Protein AF-A0A1J5VGX0-F1 (afdb_monomer_lite)

Foldseek 3Di:
DFADWQKAFQPDDPGNRDMDGDDPDDDDDDDPPPCPVSVLVSVVVPPRTDTDPPDDRVVDDDDDD

Secondary structure (DSSP, 8-state):
----EEEEEEEETTEEEEEEE--SS-----STTSSHHHHHHHHHH-TTEEEP-SS-GGG------

pLDDT: mean 91.87, std 5.89, range [63.19, 98.06]

Structure (mmCIF, N/CA/C/O backbone):
data_AF-A0A1J5VGX0-F1
#
_entry.id   AF-A0A1J5VGX0-F1
#
loop_
_atom_site.group_PDB
_atom_site.id
_atom_site.type_symbol
_atom_site.label_atom_id
_atom_site.label_alt_id
_atom_site.label_comp_id
_atom_site.label_asym_id
_atom_site.label_entity_id
_atom_site.label_seq_id
_atom_site.pdbx_PDB_ins_code
_atom_site.Cartn_x
_atom_site.Cartn_y
_atom_site.Cartn_z
_atom_site.occupancy
_atom_site.B_iso_or_equiv
_atom_site.auth_seq_id
_atom_site.auth_comp_id
_atom_site.auth_asym_id
_atom_site.auth_atom_id
_atom_site.pdbx_PDB_model_num
ATOM 1 N N . MET A 1 1 ? 15.361 -1.782 -8.405 1.00 63.19 1 MET A N 1
ATOM 2 C CA . MET A 1 1 ? 14.231 -0.846 -8.570 1.00 63.19 1 MET A CA 1
ATOM 3 C C . MET A 1 1 ? 13.023 -1.672 -8.978 1.00 63.19 1 MET A C 1
ATOM 5 O O . MET A 1 1 ? 13.212 -2.633 -9.714 1.00 63.19 1 MET A O 1
ATOM 9 N N . HIS A 1 2 ? 11.837 -1.362 -8.455 1.00 78.38 2 HIS A N 1
ATOM 10 C CA . HIS A 1 2 ? 10.581 -2.042 -8.796 1.00 78.38 2 HIS A CA 1
ATOM 11 C C . HIS A 1 2 ? 9.664 -1.076 -9.561 1.00 78.38 2 HIS A C 1
ATOM 13 O O . HIS A 1 2 ? 9.807 0.135 -9.394 1.00 78.38 2 HIS A O 1
ATOM 19 N N . GLY A 1 3 ? 8.745 -1.600 -10.380 1.00 87.38 3 GLY A N 1
ATOM 20 C CA . GLY A 1 3 ? 7.680 -0.805 -11.001 1.00 87.38 3 GLY A CA 1
ATOM 21 C C . GLY A 1 3 ? 6.685 -0.241 -9.968 1.00 87.38 3 GLY A C 1
ATOM 22 O O . GLY A 1 3 ? 6.951 -0.265 -8.768 1.00 87.38 3 GLY A O 1
ATOM 23 N N . PRO A 1 4 ? 5.518 0.279 -10.377 1.00 92.50 4 PRO A N 1
ATOM 24 C CA . PRO A 1 4 ? 4.481 0.722 -9.454 1.00 92.50 4 PRO A CA 1
ATOM 25 C C . PRO A 1 4 ? 3.944 -0.440 -8.607 1.00 92.50 4 PRO A C 1
ATOM 27 O O . PRO A 1 4 ? 3.882 -1.592 -9.044 1.00 92.50 4 PRO A O 1
ATOM 30 N N . ILE A 1 5 ? 3.516 -0.125 -7.386 1.00 94.00 5 ILE A N 1
ATOM 31 C CA . ILE A 1 5 ? 2.826 -1.080 -6.517 1.00 94.00 5 ILE A CA 1
ATOM 32 C C . ILE A 1 5 ? 1.395 -1.240 -7.040 1.00 94.00 5 ILE A C 1
ATOM 34 O O . ILE A 1 5 ? 0.683 -0.252 -7.204 1.00 94.00 5 ILE A O 1
ATOM 38 N N . ARG A 1 6 ? 0.975 -2.480 -7.293 1.00 95.62 6 ARG A N 1
ATOM 39 C CA . ARG A 1 6 ? -0.371 -2.821 -7.781 1.00 95.62 6 ARG A CA 1
ATOM 40 C C . ARG A 1 6 ? -1.303 -3.264 -6.671 1.00 95.62 6 ARG A C 1
ATOM 42 O O . ARG A 1 6 ? -2.497 -3.016 -6.756 1.00 95.62 6 ARG A O 1
ATOM 49 N N . GLN A 1 7 ? -0.758 -3.886 -5.634 1.00 97.25 7 GLN A N 1
ATOM 50 C CA . GLN A 1 7 ? -1.548 -4.377 -4.517 1.00 97.25 7 GLN A CA 1
ATOM 51 C C . GLN A 1 7 ? -0.740 -4.330 -3.227 1.00 97.25 7 GLN A C 1
ATOM 53 O O . GLN A 1 7 ? 0.484 -4.490 -3.233 1.00 97.25 7 GLN A O 1
ATOM 58 N N . ILE A 1 8 ? -1.446 -4.159 -2.117 1.00 97.00 8 ILE A N 1
ATOM 59 C CA . ILE A 1 8 ? -0.940 -4.378 -0.767 1.00 97.00 8 ILE A CA 1
ATOM 60 C C . ILE A 1 8 ? -1.847 -5.367 -0.030 1.00 97.00 8 ILE A C 1
ATOM 62 O O . ILE A 1 8 ? -3.069 -5.234 -0.058 1.00 97.00 8 ILE A O 1
ATOM 66 N N . THR A 1 9 ? -1.244 -6.327 0.663 1.00 98.06 9 THR A N 1
ATOM 67 C CA . THR A 1 9 ? -1.912 -7.206 1.627 1.00 98.06 9 THR A CA 1
ATOM 68 C C . THR A 1 9 ? -1.511 -6.803 3.041 1.00 98.06 9 THR A C 1
ATOM 70 O O . THR A 1 9 ? -0.326 -6.753 3.374 1.00 98.06 9 THR A O 1
ATOM 73 N N . ILE A 1 10 ? -2.497 -6.516 3.887 1.00 96.94 10 ILE A N 1
ATOM 74 C CA . ILE A 1 10 ? -2.308 -6.041 5.256 1.00 96.94 10 ILE A CA 1
ATOM 75 C C . ILE A 1 10 ? -2.813 -7.117 6.213 1.00 96.94 10 ILE A C 1
ATOM 77 O O . ILE A 1 10 ? -4.006 -7.408 6.267 1.00 96.94 10 ILE A O 1
ATOM 81 N N . ASN A 1 11 ? -1.894 -7.668 6.999 1.00 95.69 11 ASN A N 1
ATOM 82 C CA . ASN A 1 11 ? -2.190 -8.631 8.055 1.00 95.69 11 ASN A CA 1
ATOM 83 C C . ASN A 1 11 ? -1.554 -8.133 9.366 1.00 95.69 11 ASN A C 1
ATOM 85 O O . ASN A 1 11 ? -0.499 -8.591 9.801 1.00 95.69 11 ASN A O 1
ATOM 89 N N . SER A 1 12 ? -2.100 -7.036 9.897 1.00 93.81 12 SER A N 1
ATOM 90 C CA . SER A 1 12 ? -1.568 -6.344 11.075 1.00 93.81 12 SER A CA 1
ATOM 91 C C . SER A 1 12 ? -2.636 -5.489 11.756 1.00 93.81 12 SER A C 1
ATOM 93 O O . SER A 1 12 ? -3.554 -4.976 11.112 1.00 93.81 12 SER A O 1
ATOM 95 N N . ALA A 1 13 ? -2.471 -5.265 13.062 1.00 92.75 13 ALA A N 1
ATOM 96 C CA . ALA A 1 13 ? -3.452 -4.617 13.928 1.00 92.75 13 ALA A CA 1
ATOM 97 C C . ALA A 1 13 ? -4.821 -5.314 13.842 1.00 92.75 13 ALA A C 1
ATOM 99 O O . ALA A 1 13 ? -4.945 -6.446 14.288 1.00 92.75 13 ALA A O 1
ATOM 100 N N . THR A 1 14 ? -5.833 -4.639 13.296 1.00 92.56 14 THR A N 1
ATOM 101 C CA . THR A 1 14 ? -7.195 -5.170 13.127 1.00 92.56 14 THR A CA 1
ATOM 102 C C . THR A 1 14 ? -7.477 -5.656 11.704 1.00 92.56 14 THR A C 1
ATOM 104 O O . THR A 1 14 ? -8.615 -5.997 11.404 1.00 92.56 14 THR A O 1
ATOM 107 N N . PHE A 1 15 ? -6.492 -5.605 10.802 1.00 94.75 15 PHE A N 1
ATOM 108 C CA . PHE A 1 15 ? -6.623 -6.144 9.451 1.00 94.75 15 PHE A CA 1
ATOM 109 C C . PHE A 1 15 ? -6.148 -7.595 9.436 1.00 94.75 15 PHE A C 1
ATOM 111 O O . PHE A 1 15 ? -5.015 -7.867 9.833 1.00 94.75 15 PHE A O 1
ATOM 118 N N . GLU A 1 16 ? -6.990 -8.487 8.924 1.00 95.69 16 GLU A N 1
ATOM 119 C CA . GLU A 1 16 ? -6.701 -9.908 8.727 1.00 95.69 16 GLU A CA 1
ATOM 120 C C . GLU A 1 16 ? -6.800 -10.198 7.225 1.00 95.69 16 GLU A C 1
ATOM 122 O O . GLU A 1 16 ? -7.873 -10.049 6.642 1.00 95.69 16 GLU A O 1
ATOM 127 N N . ASP A 1 17 ? -5.660 -10.506 6.593 1.00 95.88 17 ASP A N 1
ATOM 128 C CA . ASP A 1 17 ? -5.520 -10.770 5.147 1.00 95.88 17 ASP A CA 1
ATOM 129 C C . ASP A 1 17 ? -6.261 -9.776 4.232 1.00 95.88 17 ASP A C 1
ATOM 131 O O . ASP A 1 17 ? -6.846 -10.126 3.207 1.00 95.88 17 ASP A O 1
ATOM 135 N N . CYS A 1 18 ? -6.224 -8.494 4.598 1.00 97.12 18 CYS A N 1
ATOM 136 C CA . CYS A 1 18 ? -6.941 -7.451 3.881 1.00 97.12 18 CYS A CA 1
ATOM 137 C C . CYS A 1 18 ? -6.145 -7.008 2.648 1.00 97.12 18 CYS A C 1
ATOM 139 O O . CYS A 1 18 ? -5.065 -6.429 2.780 1.00 97.12 18 CYS A O 1
ATOM 141 N N . THR A 1 19 ? -6.673 -7.262 1.452 1.00 97.56 19 THR A N 1
ATOM 142 C CA . THR A 1 19 ? -6.050 -6.875 0.179 1.00 97.56 19 THR A CA 1
ATOM 143 C C . THR A 1 19 ? -6.644 -5.583 -0.367 1.00 97.56 19 THR A C 1
ATOM 145 O O . THR A 1 19 ? -7.865 -5.426 -0.405 1.00 97.56 19 THR A O 1
ATOM 148 N N . VAL A 1 20 ? -5.787 -4.678 -0.837 1.00 96.25 20 VAL A N 1
ATOM 149 C CA . VAL A 1 20 ? -6.195 -3.425 -1.480 1.00 96.25 20 VAL A CA 1
ATOM 150 C C . VAL A 1 20 ? -5.445 -3.256 -2.793 1.00 96.25 20 VAL A C 1
ATOM 152 O O . VAL A 1 20 ? -4.212 -3.241 -2.804 1.00 96.25 20 VAL A O 1
ATOM 155 N N . ASP A 1 21 ? -6.198 -3.078 -3.876 1.00 97.25 21 ASP A N 1
ATOM 156 C CA . ASP A 1 21 ? -5.657 -2.698 -5.178 1.00 97.25 21 ASP A CA 1
ATOM 157 C C . ASP A 1 21 ? -5.273 -1.219 -5.183 1.00 97.25 21 ASP A C 1
ATOM 159 O O . ASP A 1 21 ? -6.011 -0.354 -4.702 1.00 97.25 21 ASP A O 1
ATOM 163 N N . LEU A 1 22 ? -4.102 -0.930 -5.739 1.00 95.19 22 LEU A N 1
ATOM 164 C CA . LEU A 1 22 ? -3.517 0.399 -5.790 1.00 95.19 22 LEU A CA 1
ATOM 165 C C . LEU A 1 22 ? -3.401 0.888 -7.231 1.00 95.19 22 LEU A C 1
ATOM 167 O O . LEU A 1 22 ? -3.098 0.139 -8.159 1.00 95.19 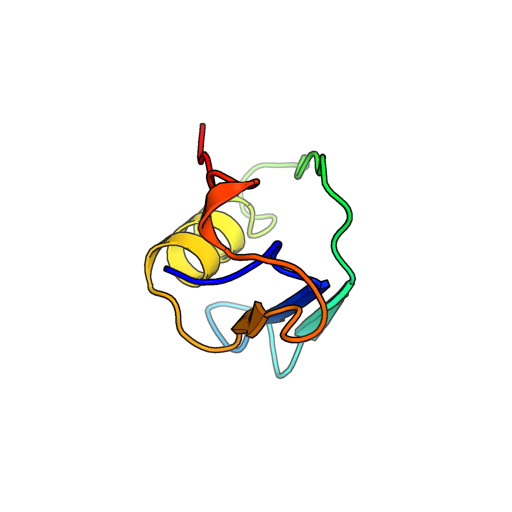22 LEU A O 1
ATOM 171 N N . ASN A 1 23 ? -3.583 2.195 -7.388 1.00 91.81 23 ASN A N 1
ATOM 172 C CA . ASN A 1 23 ? -3.243 2.924 -8.605 1.00 91.81 23 ASN A CA 1
ATOM 173 C C . ASN A 1 23 ? -1.968 3.755 -8.390 1.00 91.81 23 ASN A C 1
ATOM 175 O O . ASN A 1 23 ? -1.359 3.715 -7.322 1.00 91.81 23 ASN A O 1
ATOM 179 N N . ASN A 1 24 ? -1.573 4.564 -9.375 1.00 90.06 24 ASN A N 1
ATOM 180 C CA . ASN A 1 24 ? -0.396 5.438 -9.250 1.00 90.06 24 ASN A CA 1
ATOM 181 C C . ASN A 1 24 ? -0.556 6.534 -8.176 1.00 90.06 24 ASN A C 1
ATOM 183 O O . ASN A 1 24 ? 0.438 7.082 -7.709 1.00 90.06 24 ASN A O 1
ATOM 187 N N . LEU A 1 25 ? -1.793 6.859 -7.782 1.00 92.00 25 LEU A N 1
ATOM 188 C CA . LEU A 1 25 ? -2.108 7.821 -6.729 1.00 92.00 25 LEU A CA 1
ATOM 189 C C . LEU A 1 25 ? -3.237 7.267 -5.859 1.00 92.00 25 LEU A C 1
ATOM 191 O O . LEU A 1 25 ? -4.306 6.940 -6.370 1.00 92.00 25 LEU A O 1
ATOM 195 N N . ASN A 1 26 ? -3.006 7.186 -4.549 1.00 93.31 26 ASN A N 1
ATOM 196 C CA . ASN A 1 26 ? -3.979 6.671 -3.588 1.00 93.31 26 ASN A CA 1
ATOM 197 C C . ASN A 1 26 ? -4.043 7.600 -2.376 1.00 93.31 26 ASN A C 1
ATOM 199 O O . ASN A 1 26 ? -3.010 8.039 -1.872 1.00 93.31 26 ASN A O 1
ATOM 203 N N . PHE A 1 27 ? -5.253 7.858 -1.883 1.00 94.38 27 PHE A N 1
ATOM 204 C CA . PHE A 1 27 ? -5.481 8.626 -0.662 1.00 94.38 27 PHE A CA 1
ATOM 205 C C . PHE A 1 27 ? -6.137 7.735 0.389 1.00 94.38 27 PHE A C 1
ATOM 207 O O . PHE A 1 27 ? -7.255 7.262 0.197 1.00 94.38 27 PHE A O 1
ATOM 214 N N . PHE A 1 28 ? -5.465 7.552 1.526 1.00 93.88 28 PHE A N 1
ATOM 215 C CA . PHE A 1 28 ? -6.002 6.813 2.669 1.00 93.88 28 PHE A CA 1
ATOM 216 C C . PHE A 1 28 ? -6.447 7.785 3.764 1.00 93.88 28 PHE A C 1
ATOM 218 O O . PHE A 1 28 ? -5.629 8.428 4.420 1.00 93.88 28 PHE A O 1
ATOM 225 N N . PHE A 1 29 ? -7.755 7.880 3.991 1.00 95.00 29 PHE A N 1
ATOM 226 C CA . PHE A 1 29 ? -8.357 8.795 4.961 1.00 95.00 29 PHE A CA 1
ATOM 227 C C . PHE A 1 29 ? -9.376 8.076 5.853 1.00 95.00 29 PHE A C 1
ATOM 229 O O . PHE A 1 29 ? -9.838 6.981 5.554 1.00 95.00 29 PHE A O 1
ATOM 236 N N . GLY A 1 30 ? -9.704 8.678 6.998 1.00 95.62 30 GLY A N 1
ATOM 237 C CA . GLY A 1 30 ? -10.611 8.085 7.982 1.00 95.62 30 GLY A CA 1
ATOM 238 C C . GLY A 1 30 ? -10.379 8.608 9.397 1.00 95.62 30 GLY A C 1
ATOM 239 O O . GLY A 1 30 ? -9.400 9.313 9.663 1.00 95.62 30 GLY A O 1
ATOM 240 N N . ARG A 1 31 ? -11.265 8.237 10.328 1.00 97.31 31 ARG A N 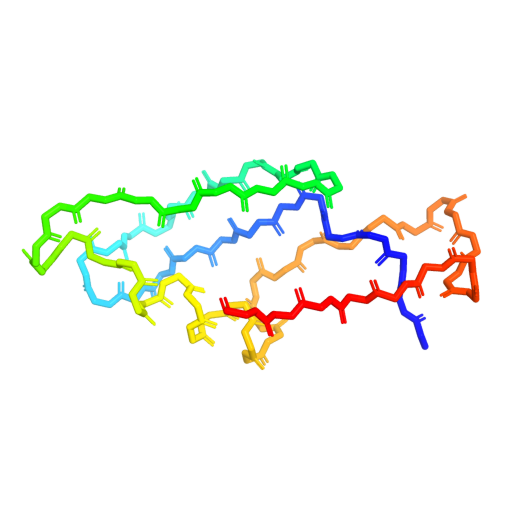1
ATOM 241 C CA . ARG A 1 31 ? -11.191 8.628 11.749 1.00 97.31 31 ARG A CA 1
ATOM 242 C C . ARG A 1 31 ? -9.907 8.127 12.429 1.00 97.31 31 ARG A C 1
ATOM 244 O O . ARG A 1 31 ? -9.177 7.281 11.900 1.00 97.31 31 ARG A O 1
ATOM 251 N N . ASN A 1 32 ? -9.607 8.656 13.612 1.00 95.25 32 ASN A N 1
ATOM 252 C CA . ASN A 1 32 ? -8.534 8.120 14.453 1.00 95.25 32 ASN A CA 1
ATOM 253 C C . ASN A 1 32 ? -8.820 6.656 14.802 1.00 95.25 32 ASN A C 1
ATOM 255 O O . ASN A 1 32 ? -9.969 6.285 15.021 1.00 95.25 32 ASN A O 1
ATOM 259 N N . GLY A 1 33 ? -7.778 5.824 14.779 1.00 93.81 33 GLY A N 1
ATOM 260 C CA . GLY A 1 33 ? -7.909 4.376 14.964 1.00 93.81 33 GLY A CA 1
ATOM 261 C C . GLY A 1 33 ? -8.339 3.584 13.721 1.00 93.81 33 GLY A C 1
ATOM 262 O O . GLY A 1 33 ? -8.266 2.367 13.759 1.00 93.81 33 GLY A O 1
ATOM 263 N N . ALA A 1 34 ? -8.686 4.221 12.593 1.00 94.75 34 ALA A N 1
ATOM 264 C CA . ALA A 1 34 ? -9.131 3.518 11.375 1.00 94.75 34 ALA A CA 1
ATOM 265 C C . ALA A 1 34 ? -8.023 2.763 10.600 1.00 94.75 34 ALA A C 1
ATOM 267 O O . ALA A 1 34 ? -8.245 2.336 9.476 1.00 94.75 34 ALA A O 1
ATOM 268 N N . GLY A 1 35 ? -6.806 2.655 11.146 1.00 94.81 35 GLY A N 1
ATOM 269 C CA . GLY A 1 35 ? -5.730 1.874 10.524 1.00 94.81 35 GLY A CA 1
ATOM 270 C C . GLY A 1 35 ? -4.854 2.598 9.492 1.00 94.81 35 GLY A C 1
ATOM 271 O O . GLY A 1 35 ? -3.942 1.983 8.957 1.00 94.81 35 GLY A O 1
ATOM 272 N N . LYS A 1 36 ? -5.037 3.907 9.255 1.00 94.94 36 LYS A N 1
ATOM 273 C CA . LYS A 1 36 ? -4.217 4.694 8.298 1.00 94.94 36 LYS A CA 1
ATOM 274 C C . LYS A 1 36 ? -2.702 4.523 8.497 1.00 94.94 36 LYS A C 1
ATOM 276 O O . LYS A 1 36 ? -1.971 4.254 7.553 1.00 94.94 36 LYS A O 1
ATOM 281 N N . SER A 1 37 ? -2.231 4.649 9.740 1.00 94.88 37 SER A N 1
ATOM 282 C CA . SER A 1 37 ? -0.811 4.477 10.071 1.00 94.88 37 SER A CA 1
ATOM 283 C C . SER A 1 37 ? -0.353 3.021 9.975 1.00 94.88 37 SER A C 1
ATOM 285 O O . SER A 1 37 ? 0.827 2.781 9.750 1.00 94.88 37 SER A O 1
ATOM 287 N N . THR A 1 38 ? -1.259 2.050 10.106 1.00 95.62 38 THR A N 1
ATOM 288 C CA . THR A 1 38 ? -0.964 0.638 9.832 1.00 95.62 38 THR A CA 1
ATOM 289 C C . THR A 1 38 ? -0.689 0.439 8.346 1.00 95.62 38 THR A C 1
ATOM 291 O O . THR A 1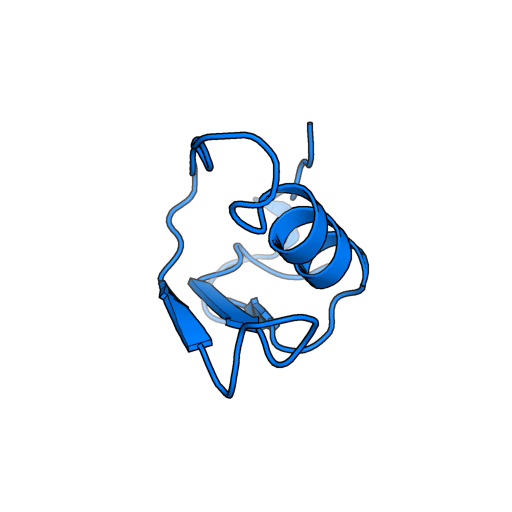 38 ? 0.364 -0.087 8.012 1.00 95.62 38 THR A O 1
ATOM 294 N N . ILE A 1 39 ? -1.555 0.955 7.463 1.00 94.81 39 ILE A N 1
ATOM 295 C CA . ILE A 1 39 ? -1.361 0.896 6.003 1.00 94.81 39 ILE A CA 1
ATOM 296 C C . ILE A 1 39 ? -0.018 1.527 5.614 1.00 94.81 39 ILE A C 1
ATOM 298 O O . ILE A 1 39 ? 0.778 0.904 4.915 1.00 94.81 39 ILE A O 1
ATOM 302 N N . ALA A 1 40 ? 0.269 2.732 6.122 1.00 93.81 40 ALA A N 1
ATOM 303 C CA . ALA A 1 40 ? 1.520 3.437 5.839 1.00 93.81 40 ALA A CA 1
ATOM 304 C C . ALA A 1 40 ? 2.763 2.646 6.286 1.00 93.81 40 ALA A C 1
ATOM 306 O O . ALA A 1 40 ? 3.748 2.573 5.555 1.00 93.81 40 ALA A O 1
ATOM 307 N N . ARG A 1 41 ? 2.720 2.015 7.468 1.00 94.06 41 ARG A N 1
ATOM 308 C CA . ARG A 1 41 ? 3.822 1.167 7.952 1.00 94.06 41 ARG A CA 1
ATOM 309 C C . ARG A 1 41 ? 3.996 -0.085 7.102 1.00 94.06 41 ARG A C 1
ATOM 311 O O . ARG A 1 41 ? 5.131 -0.432 6.798 1.00 94.06 41 ARG A O 1
ATOM 318 N N . THR A 1 42 ? 2.907 -0.742 6.705 1.00 94.31 42 THR A N 1
ATOM 319 C CA . THR A 1 42 ? 2.976 -1.921 5.833 1.00 94.31 42 THR A CA 1
ATOM 320 C C . THR A 1 42 ? 3.584 -1.553 4.479 1.00 94.31 42 THR A C 1
ATOM 322 O O . THR A 1 42 ? 4.547 -2.197 4.069 1.00 94.31 42 THR A O 1
ATOM 325 N N . LEU A 1 43 ? 3.135 -0.458 3.852 1.00 92.94 43 LEU A N 1
ATOM 326 C CA . LEU A 1 43 ? 3.747 0.088 2.633 1.00 92.94 43 LEU A CA 1
ATOM 327 C C . LEU A 1 43 ? 5.252 0.359 2.806 1.00 92.94 43 LEU A C 1
ATOM 329 O O . LEU A 1 43 ? 6.056 -0.104 2.002 1.00 92.94 43 LEU A O 1
ATOM 333 N N . GLY A 1 44 ? 5.643 1.053 3.880 1.00 92.06 44 GLY A N 1
ATOM 334 C CA . GLY A 1 44 ? 7.047 1.379 4.156 1.00 92.06 44 GLY A CA 1
ATOM 335 C C . GLY A 1 44 ? 7.926 0.168 4.490 1.00 92.06 44 GLY A C 1
ATOM 336 O O . GLY A 1 44 ? 9.139 0.225 4.316 1.00 92.06 44 GLY A O 1
ATOM 337 N N . SER A 1 45 ? 7.331 -0.935 4.952 1.00 92.88 45 SER A N 1
ATOM 338 C CA . SER A 1 45 ? 8.051 -2.177 5.257 1.00 92.88 45 SER A CA 1
ATOM 339 C C . SER A 1 45 ? 8.423 -2.994 4.017 1.00 92.88 45 SER A C 1
ATOM 341 O O . SER A 1 45 ? 9.312 -3.838 4.091 1.00 92.88 45 SER A O 1
ATOM 343 N N . GLY A 1 46 ? 7.726 -2.782 2.896 1.00 91.56 46 GLY A N 1
ATOM 344 C CA . GLY A 1 46 ? 7.889 -3.565 1.670 1.00 91.56 46 GLY A CA 1
ATOM 345 C C . GLY A 1 46 ? 7.237 -4.957 1.681 1.00 91.56 46 GLY A C 1
ATOM 346 O O . GLY A 1 46 ? 7.174 -5.599 0.633 1.00 91.56 46 GLY A O 1
ATOM 347 N N . TYR A 1 47 ? 6.732 -5.435 2.823 1.00 92.12 47 TYR A N 1
ATOM 348 C CA . TYR A 1 47 ? 6.070 -6.738 2.932 1.00 92.12 47 TYR A CA 1
ATOM 349 C C . TYR A 1 47 ? 4.619 -6.695 2.448 1.00 92.12 47 TYR A C 1
ATOM 351 O O . TYR A 1 47 ? 3.908 -5.713 2.650 1.00 92.12 47 TYR A O 1
ATOM 359 N N . GLY A 1 48 ? 4.171 -7.793 1.830 1.00 93.62 48 GLY A N 1
ATOM 360 C CA . GLY A 1 48 ? 2.803 -7.914 1.316 1.00 93.62 48 GLY A CA 1
ATOM 361 C C . GLY A 1 48 ? 2.522 -7.046 0.087 1.00 93.62 48 GLY A C 1
ATOM 362 O O . GLY A 1 48 ? 1.361 -6.874 -0.267 1.00 93.62 48 GLY A O 1
ATOM 363 N N . LEU A 1 49 ? 3.554 -6.489 -0.556 1.00 95.50 49 LEU A N 1
ATOM 364 C CA . LEU A 1 49 ? 3.413 -5.686 -1.767 1.00 95.50 49 LEU A CA 1
ATOM 365 C C . LEU A 1 49 ? 3.512 -6.552 -3.018 1.00 95.50 49 LEU A C 1
ATOM 367 O O . LEU A 1 49 ? 4.438 -7.351 -3.170 1.00 95.50 49 LEU A O 1
ATOM 371 N N . THR A 1 50 ? 2.595 -6.330 -3.951 1.00 95.56 50 THR A N 1
ATOM 372 C CA . THR A 1 50 ? 2.697 -6.839 -5.3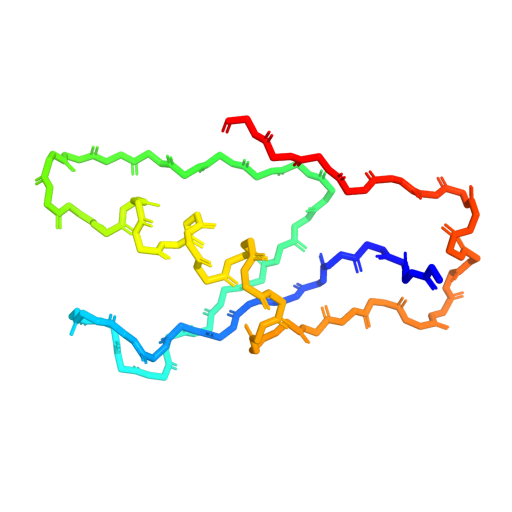17 1.00 95.56 50 THR A CA 1
ATOM 373 C C . THR A 1 50 ? 3.111 -5.700 -6.232 1.00 95.56 50 THR A C 1
ATOM 375 O O . THR A 1 50 ? 2.435 -4.674 -6.318 1.00 95.56 50 THR A O 1
ATOM 378 N N . TRP A 1 51 ? 4.234 -5.891 -6.911 1.00 93.81 51 TRP A N 1
ATOM 379 C CA . TRP A 1 51 ? 4.824 -4.921 -7.823 1.00 93.81 51 TRP A CA 1
ATOM 380 C C . TRP A 1 51 ? 4.453 -5.259 -9.261 1.00 93.81 51 TRP A C 1
ATOM 382 O O . TRP A 1 51 ? 4.390 -6.432 -9.625 1.00 93.81 51 TRP A O 1
ATOM 392 N N . ASP A 1 52 ? 4.258 -4.239 -10.088 1.00 92.00 52 ASP A N 1
ATOM 393 C CA . ASP A 1 52 ? 4.200 -4.434 -11.529 1.00 92.00 52 ASP A CA 1
ATOM 394 C C . ASP A 1 52 ? 5.594 -4.763 -12.072 1.00 92.00 52 ASP A C 1
ATOM 396 O O . ASP A 1 52 ? 6.546 -4.002 -11.884 1.00 92.00 52 ASP A O 1
ATOM 400 N N . THR A 1 53 ? 5.709 -5.909 -12.735 1.00 90.00 53 THR A N 1
ATOM 401 C CA . THR A 1 53 ? 6.948 -6.398 -13.349 1.00 90.00 53 THR A CA 1
ATOM 402 C C . THR A 1 53 ? 6.983 -6.202 -14.862 1.00 90.00 53 THR A C 1
ATOM 404 O O . THR A 1 53 ? 7.970 -6.563 -15.498 1.00 90.00 53 THR A O 1
ATOM 407 N N . THR A 1 54 ? 5.921 -5.645 -15.449 1.00 90.00 54 THR A N 1
ATOM 408 C CA . THR A 1 54 ? 5.795 -5.442 -16.900 1.00 90.00 54 THR A CA 1
ATOM 409 C C . THR A 1 54 ? 6.329 -4.092 -17.375 1.00 90.00 54 THR A C 1
ATOM 411 O O . THR A 1 54 ? 6.439 -3.871 -18.579 1.00 90.00 54 THR A O 1
ATOM 414 N N . VAL A 1 55 ? 6.686 -3.203 -16.444 1.00 86.12 55 VAL A N 1
ATOM 415 C CA . VAL A 1 55 ? 7.190 -1.853 -16.726 1.00 86.12 55 VAL A CA 1
ATOM 416 C C . VAL A 1 55 ? 8.628 -1.676 -16.249 1.00 86.12 55 VAL A C 1
ATOM 418 O O . VAL A 1 55 ? 9.056 -2.320 -15.287 1.00 86.12 55 VAL A O 1
ATOM 421 N N . ASP A 1 56 ? 9.372 -0.788 -16.914 1.00 85.19 56 A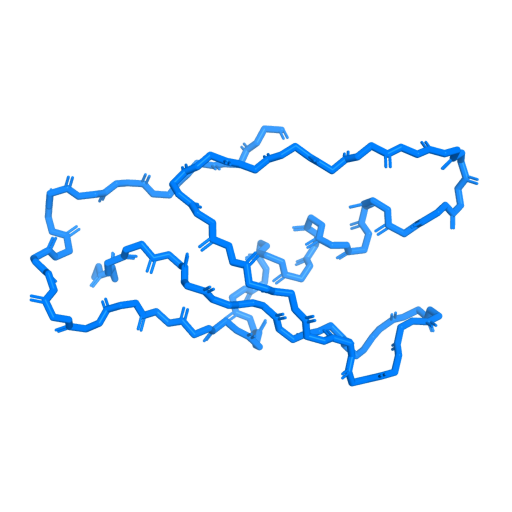SP A N 1
ATOM 422 C CA . ASP A 1 56 ? 10.723 -0.440 -16.483 1.00 85.19 56 ASP A CA 1
ATOM 423 C C . ASP A 1 56 ? 10.653 0.285 -15.136 1.00 85.19 56 ASP A C 1
ATOM 425 O O . ASP A 1 56 ? 9.973 1.296 -14.956 1.00 85.19 56 ASP A O 1
ATOM 429 N N . ALA A 1 57 ? 11.371 -0.249 -14.158 1.00 83.44 57 ALA A N 1
ATOM 430 C CA . ALA A 1 57 ? 11.411 0.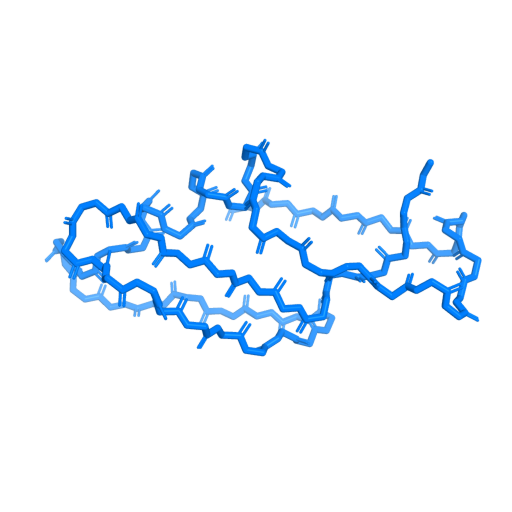320 -12.829 1.00 83.44 57 ALA A CA 1
ATOM 431 C C . ALA A 1 57 ? 12.119 1.684 -12.769 1.00 83.44 57 ALA A C 1
ATOM 433 O O . ALA A 1 57 ? 11.967 2.395 -11.780 1.00 83.44 57 ALA A O 1
ATOM 434 N N . ASN A 1 58 ? 12.898 2.046 -13.792 1.00 87.12 58 ASN A N 1
ATOM 435 C CA . ASN A 1 58 ? 13.545 3.353 -13.883 1.00 87.12 58 ASN A CA 1
ATOM 436 C C . ASN A 1 58 ? 12.565 4.480 -14.250 1.00 87.12 58 ASN A C 1
ATOM 438 O O . ASN A 1 58 ? 12.853 5.641 -13.967 1.00 87.12 58 ASN A O 1
ATOM 442 N N . ASP A 1 59 ? 11.396 4.150 -14.810 1.00 87.69 59 ASP A N 1
ATOM 443 C CA . ASP A 1 59 ? 10.368 5.130 -15.191 1.00 87.69 59 ASP A CA 1
ATOM 444 C C . ASP A 1 59 ? 9.501 5.573 -14.002 1.00 87.69 59 ASP A C 1
ATOM 446 O O . ASP A 1 59 ? 8.635 6.448 -14.121 1.00 87.69 59 ASP A O 1
ATOM 450 N N . HIS A 1 60 ? 9.711 4.967 -12.832 1.00 85.00 60 HIS A N 1
ATOM 451 C CA . HIS A 1 60 ? 8.842 5.131 -11.681 1.00 85.00 60 HIS A CA 1
ATOM 452 C C . HIS A 1 60 ? 9.630 5.362 -10.396 1.00 85.00 60 HIS A C 1
ATOM 454 O O . HIS A 1 60 ? 10.704 4.821 -10.157 1.00 85.00 60 HIS A O 1
ATOM 460 N N . THR A 1 61 ? 9.062 6.182 -9.519 1.00 86.94 61 THR A N 1
ATOM 461 C CA . THR A 1 61 ? 9.555 6.372 -8.157 1.00 86.94 61 THR A CA 1
ATOM 462 C C . THR A 1 61 ? 8.377 6.254 -7.210 1.00 86.94 61 THR A C 1
ATOM 464 O O . THR A 1 61 ? 7.349 6.900 -7.403 1.00 86.94 61 THR A O 1
ATOM 467 N N . VAL A 1 62 ? 8.529 5.424 -6.182 1.00 86.69 62 VAL A N 1
ATOM 468 C CA . VAL A 1 62 ? 7.541 5.317 -5.111 1.00 86.69 62 VAL A CA 1
ATOM 469 C C . VAL A 1 62 ? 7.791 6.424 -4.101 1.00 86.69 62 VAL A C 1
ATOM 471 O O . VAL A 1 62 ? 8.915 6.609 -3.636 1.00 86.69 62 VAL A O 1
ATOM 474 N N . MET A 1 63 ? 6.732 7.147 -3.751 1.00 85.88 63 MET A N 1
ATOM 475 C CA . MET A 1 63 ? 6.773 8.204 -2.750 1.00 85.88 63 MET A CA 1
ATOM 476 C C . MET A 1 63 ? 5.714 7.955 -1.680 1.00 85.88 63 MET A C 1
ATOM 478 O O . MET A 1 63 ? 4.592 7.552 -1.986 1.00 85.88 63 MET A O 1
ATOM 482 N N . PHE A 1 64 ? 6.080 8.225 -0.429 1.00 81.31 64 PHE A N 1
ATOM 483 C CA . PHE A 1 64 ? 5.200 8.144 0.731 1.00 81.31 64 PHE A CA 1
ATOM 484 C C . PHE A 1 64 ? 5.215 9.498 1.440 1.00 81.31 64 PHE A C 1
ATOM 486 O O . PHE A 1 64 ? 6.293 10.031 1.708 1.00 81.31 64 PHE A O 1
ATOM 493 N N . PHE A 1 65 ? 4.032 10.038 1.729 1.00 75.19 65 PHE A N 1
ATOM 494 C CA . PHE A 1 65 ? 3.833 11.319 2.404 1.00 75.19 65 PHE A CA 1
ATOM 495 C C . PHE A 1 65 ? 2.770 11.181 3.494 1.00 75.19 65 PHE A C 1
ATOM 497 O O . PHE A 1 65 ? 1.840 10.360 3.303 1.00 75.19 65 PHE A O 1
#

Radius of gyration: 12.27 Å; chains: 1; bounding box: 25×22×32 Å

Sequence (65 aa):
MHGPIRQITINSATFEDCTVDLNNLNFFFGRNGAGKSTIARTLGSGYGLTWDTTVDANDHTVMFF